Protein AF-X1H0F3-F1 (afdb_monomer_lite)

Structure (mmCIF, N/CA/C/O backbone):
data_AF-X1H0F3-F1
#
_entry.id   AF-X1H0F3-F1
#
loop_
_atom_site.group_PDB
_atom_site.id
_atom_site.type_symbol
_atom_site.label_atom_id
_atom_site.label_alt_id
_atom_site.label_comp_id
_atom_site.label_asym_id
_atom_site.label_entity_id
_atom_site.label_seq_id
_atom_site.pdbx_PDB_ins_code
_atom_site.Cartn_x
_atom_site.Cartn_y
_atom_site.Cartn_z
_atom_site.occupancy
_atom_site.B_iso_or_equiv
_atom_site.auth_seq_id
_atom_site.auth_comp_id
_atom_site.auth_asym_id
_atom_site.auth_atom_id
_atom_site.pdbx_PDB_model_num
ATOM 1 N N . LEU A 1 1 ? -9.521 -2.388 -6.056 1.00 56.41 1 LEU A N 1
ATOM 2 C CA . LEU A 1 1 ? -8.986 -2.051 -4.721 1.00 56.41 1 LEU A CA 1
ATOM 3 C C . LEU A 1 1 ? -9.145 -3.288 -3.865 1.00 56.41 1 LEU A C 1
ATOM 5 O O . LEU A 1 1 ? -10.272 -3.739 -3.695 1.00 56.41 1 LEU A O 1
ATOM 9 N N . GLY A 1 2 ? -8.019 -3.885 -3.472 1.00 66.94 2 GLY A N 1
ATOM 10 C CA . GLY A 1 2 ? -8.015 -5.018 -2.556 1.00 66.94 2 GLY A CA 1
ATOM 11 C C . GLY A 1 2 ? -8.641 -4.586 -1.235 1.00 66.94 2 GLY A C 1
ATOM 12 O O . GLY A 1 2 ? -8.583 -3.420 -0.855 1.00 66.94 2 GLY A O 1
ATOM 13 N N . GLN A 1 3 ? -9.361 -5.508 -0.628 1.00 84.50 3 GLN A N 1
ATOM 14 C CA . GLN A 1 3 ? -10.236 -5.348 0.525 1.00 84.50 3 GLN A CA 1
ATOM 15 C C . GLN A 1 3 ? -9.825 -4.270 1.556 1.00 84.50 3 GLN A C 1
ATOM 17 O O . GLN A 1 3 ? -8.679 -4.217 2.003 1.00 84.50 3 GLN A O 1
ATOM 22 N N . VAL A 1 4 ? -10.803 -3.476 2.008 1.00 91.44 4 VAL A N 1
ATOM 23 C CA . VAL A 1 4 ? -10.669 -2.595 3.180 1.00 91.44 4 VAL A CA 1
ATOM 24 C C . VAL A 1 4 ? -11.433 -3.220 4.344 1.00 91.44 4 VAL A C 1
ATOM 26 O O . VAL A 1 4 ? -12.614 -3.538 4.199 1.00 91.44 4 VAL A O 1
ATOM 29 N N . LYS A 1 5 ? -10.775 -3.420 5.489 1.00 92.31 5 LYS A N 1
ATOM 30 C CA . LYS A 1 5 ? -11.408 -3.939 6.712 1.00 92.31 5 LYS A CA 1
ATOM 31 C C . LYS A 1 5 ? -11.341 -2.897 7.814 1.00 92.31 5 LYS A C 1
ATOM 33 O O . LYS A 1 5 ? -10.251 -2.438 8.142 1.00 92.31 5 LYS A O 1
ATOM 38 N N . ARG A 1 6 ? -12.481 -2.560 8.413 1.00 92.12 6 ARG A N 1
ATOM 39 C CA . ARG A 1 6 ? -12.492 -1.816 9.676 1.00 92.12 6 ARG A CA 1
ATOM 40 C C . ARG A 1 6 ? -11.999 -2.741 10.787 1.00 92.12 6 ARG A C 1
ATOM 42 O O . ARG A 1 6 ? -12.428 -3.894 10.842 1.00 92.12 6 ARG A O 1
ATOM 49 N N . ILE A 1 7 ? -11.095 -2.251 11.627 1.00 92.69 7 ILE A N 1
ATOM 50 C CA . ILE A 1 7 ? -10.588 -2.982 12.789 1.00 92.69 7 ILE A CA 1
ATOM 51 C C . ILE A 1 7 ? -10.879 -2.182 14.053 1.00 92.69 7 ILE A C 1
ATOM 53 O O . ILE A 1 7 ? -10.678 -0.970 14.082 1.00 92.69 7 ILE A O 1
ATOM 57 N N . GLU A 1 8 ? -11.345 -2.879 15.083 1.00 90.81 8 GLU A N 1
ATOM 58 C CA . GLU A 1 8 ? -11.482 -2.326 16.427 1.00 90.81 8 GLU A CA 1
ATOM 59 C C . GLU A 1 8 ? -10.208 -2.665 17.200 1.00 90.81 8 GLU A C 1
ATOM 61 O O . GLU A 1 8 ? -9.766 -3.818 17.196 1.00 90.81 8 GLU A O 1
ATOM 66 N N . LEU A 1 9 ? -9.594 -1.671 17.837 1.00 88.88 9 LEU A N 1
ATOM 67 C CA . LEU A 1 9 ? -8.439 -1.876 18.705 1.00 88.88 9 LEU A CA 1
ATOM 68 C C . LEU A 1 9 ? -8.827 -1.433 20.108 1.00 88.88 9 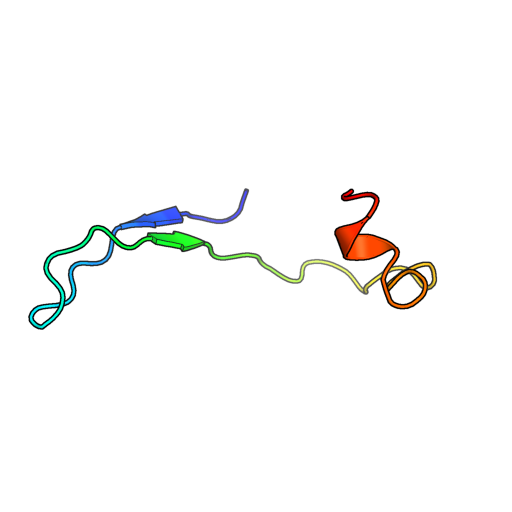LEU A C 1
ATOM 70 O O . LEU A 1 9 ? -9.005 -0.250 20.350 1.00 88.88 9 LEU A O 1
ATOM 74 N N . GLU A 1 10 ? -8.926 -2.382 21.036 1.00 83.25 10 GLU A N 1
ATOM 75 C CA . GLU A 1 10 ? -9.479 -2.169 22.385 1.00 83.25 10 GLU A CA 1
ATOM 76 C C . GLU A 1 10 ? -8.810 -1.026 23.173 1.00 83.25 10 GLU A C 1
ATOM 78 O O . GLU A 1 10 ? -9.426 -0.426 24.047 1.00 83.25 10 GLU A O 1
ATOM 83 N N . GLN A 1 11 ? -7.552 -0.707 22.861 1.00 87.44 11 GLN A N 1
ATOM 84 C CA . GLN A 1 11 ? -6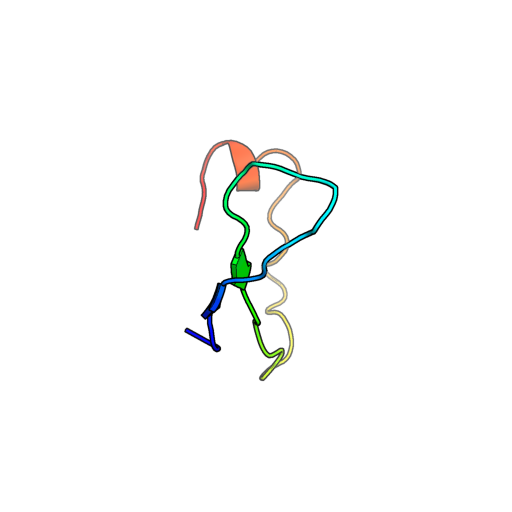.761 0.335 23.529 1.00 87.44 11 GLN A CA 1
ATOM 85 C C . GLN A 1 11 ? -6.777 1.686 22.796 1.00 87.44 11 GLN A C 1
ATOM 87 O O . GLN A 1 11 ? -6.137 2.636 23.244 1.00 87.44 11 GLN A O 1
ATOM 92 N N . LEU A 1 12 ? -7.447 1.776 21.646 1.00 84.00 12 LEU A N 1
ATOM 93 C CA . LEU A 1 12 ? -7.461 2.952 20.784 1.00 84.00 12 LEU A CA 1
ATOM 94 C C . LEU A 1 12 ? -8.911 3.306 20.454 1.00 84.00 12 LEU A C 1
ATOM 96 O O . LEU A 1 12 ? -9.623 2.534 19.827 1.00 84.00 12 LEU A O 1
ATOM 100 N N . SER A 1 13 ? -9.336 4.498 20.863 1.00 83.88 13 SER A N 1
ATOM 101 C CA . SER A 1 13 ? -10.706 4.989 20.663 1.00 83.88 13 SER A CA 1
ATOM 102 C C . SER A 1 13 ? -11.032 5.376 19.219 1.00 83.88 13 SER A C 1
ATOM 104 O O . SER A 1 13 ? -12.191 5.636 18.908 1.00 83.88 13 SER A O 1
ATOM 106 N N . ASP A 1 14 ? -10.020 5.468 18.359 1.00 89.75 14 ASP A N 1
ATOM 107 C CA . ASP A 1 14 ? -10.159 6.006 17.009 1.00 89.75 14 ASP A CA 1
ATOM 108 C C . ASP A 1 14 ? -10.431 4.902 15.987 1.00 89.75 14 ASP A C 1
ATOM 110 O O . ASP A 1 14 ? -9.884 3.799 16.072 1.00 89.75 14 ASP A O 1
ATOM 114 N N . GLU A 1 15 ? -11.204 5.230 14.952 1.00 91.38 15 GLU A N 1
ATOM 115 C CA . GLU A 1 15 ? -11.474 4.299 13.860 1.00 91.38 15 GLU A CA 1
ATOM 116 C C . GLU A 1 15 ? -10.206 3.978 13.064 1.00 91.38 15 GLU A C 1
ATOM 118 O O . GLU A 1 15 ? -9.467 4.868 12.628 1.00 91.38 15 GLU A O 1
ATOM 123 N N . ARG A 1 16 ? -9.973 2.686 12.807 1.00 92.06 16 ARG A N 1
ATOM 124 C CA . ARG A 1 16 ? -8.849 2.230 11.987 1.00 92.06 16 ARG A CA 1
ATOM 125 C C . ARG A 1 16 ? -9.283 1.276 10.894 1.00 92.06 16 ARG A C 1
ATOM 127 O O . ARG A 1 16 ? -10.194 0.463 11.048 1.00 92.06 16 ARG A O 1
ATOM 134 N N . TYR A 1 17 ? -8.563 1.360 9.782 1.00 93.75 17 TYR A N 1
ATOM 135 C CA . TYR A 1 17 ? -8.844 0.595 8.580 1.00 93.75 17 TYR A CA 1
ATOM 136 C C . TYR A 1 17 ? -7.575 -0.098 8.088 1.00 93.75 17 TYR A C 1
ATOM 138 O O . TYR A 1 17 ? -6.526 0.526 7.935 1.00 93.75 17 TYR A O 1
ATOM 146 N N . LEU A 1 18 ? -7.684 -1.394 7.814 1.00 93.94 18 LEU A N 1
ATOM 147 C CA . LEU A 1 18 ? -6.669 -2.177 7.129 1.00 93.94 18 LEU A CA 1
ATOM 148 C C . LEU A 1 18 ? -6.955 -2.140 5.626 1.00 93.94 18 LEU A C 1
ATOM 150 O O . LEU A 1 18 ? -7.962 -2.688 5.175 1.00 93.94 18 LEU A O 1
ATOM 154 N N . VAL A 1 19 ? -6.066 -1.510 4.858 1.00 94.50 19 VAL A N 1
ATOM 155 C CA . VAL A 1 19 ? -6.120 -1.489 3.390 1.00 94.50 19 VAL A CA 1
ATOM 156 C C . VAL A 1 19 ? -5.184 -2.570 2.858 1.00 94.50 19 VAL A C 1
ATOM 158 O O . VAL A 1 19 ? -3.965 -2.453 2.982 1.00 94.50 19 VAL A O 1
ATOM 161 N N . ILE A 1 20 ? -5.748 -3.637 2.293 1.00 94.31 20 ILE A N 1
ATOM 162 C CA . ILE A 1 20 ? -4.984 -4.784 1.789 1.00 94.31 20 ILE A CA 1
ATOM 163 C C . ILE A 1 20 ? -4.702 -4.572 0.299 1.00 94.31 20 ILE A C 1
ATOM 165 O O . ILE A 1 20 ? -5.624 -4.413 -0.500 1.00 94.31 20 ILE A O 1
ATOM 169 N N . ILE A 1 21 ? -3.424 -4.564 -0.087 1.00 93.81 21 ILE A N 1
ATOM 170 C CA . ILE A 1 21 ? -2.995 -4.377 -1.479 1.00 93.81 21 ILE A CA 1
ATOM 171 C C . ILE A 1 21 ? -2.146 -5.572 -1.903 1.00 93.81 21 ILE A C 1
ATOM 173 O O . ILE A 1 21 ? -1.028 -5.751 -1.422 1.00 93.81 21 ILE A O 1
ATOM 177 N N . ASP A 1 22 ? -2.666 -6.362 -2.839 1.00 94.88 22 ASP A N 1
ATOM 178 C CA . ASP A 1 22 ? -1.964 -7.527 -3.369 1.00 94.88 22 ASP A CA 1
ATOM 179 C C . ASP A 1 22 ? -0.887 -7.127 -4.381 1.00 94.88 22 ASP A C 1
ATOM 181 O O . ASP A 1 22 ? -1.105 -6.315 -5.288 1.00 94.88 22 ASP A O 1
ATOM 185 N N . LYS A 1 23 ? 0.289 -7.752 -4.276 1.00 94.12 23 LYS A N 1
ATOM 186 C CA . LYS A 1 23 ? 1.366 -7.604 -5.258 1.00 94.12 23 LYS A CA 1
ATOM 187 C C . LYS A 1 23 ? 1.157 -8.583 -6.418 1.00 94.12 23 LYS A C 1
ATOM 189 O O . LYS A 1 23 ? 1.770 -9.641 -6.463 1.00 94.12 23 LYS A O 1
ATOM 194 N N . ILE A 1 24 ? 0.295 -8.211 -7.364 1.00 95.50 24 ILE A N 1
ATOM 195 C CA . ILE A 1 24 ? -0.115 -9.081 -8.486 1.00 95.50 24 ILE A CA 1
ATOM 196 C C . ILE A 1 24 ? 0.862 -9.118 -9.676 1.00 95.50 24 ILE A C 1
ATOM 198 O O . ILE A 1 24 ? 0.730 -9.966 -10.551 1.00 95.50 24 ILE A O 1
ATOM 202 N N . TYR A 1 25 ? 1.826 -8.195 -9.742 1.00 96.94 25 TYR A N 1
ATOM 203 C CA . TYR A 1 25 ? 2.797 -8.097 -10.839 1.00 96.94 25 TYR A CA 1
ATOM 204 C C . TYR A 1 25 ? 4.103 -7.444 -10.356 1.00 96.94 25 TYR A C 1
ATOM 206 O O . TYR A 1 25 ? 4.047 -6.669 -9.394 1.00 96.94 25 TYR A O 1
ATOM 214 N N . 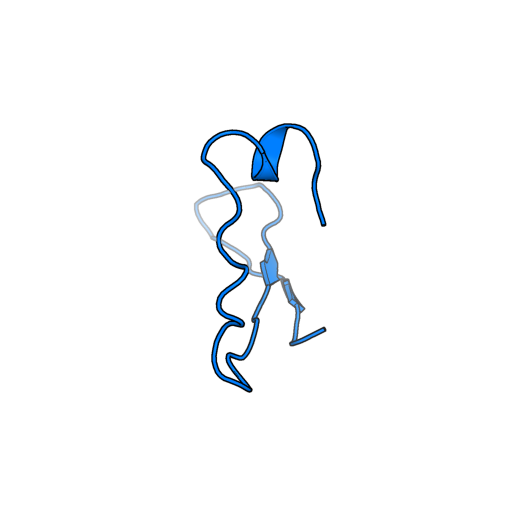PRO A 1 26 ? 5.273 -7.694 -10.984 1.00 98.06 26 PRO A N 1
ATOM 215 C CA . PRO A 1 26 ? 6.502 -6.955 -10.696 1.00 98.06 26 PRO A CA 1
ATOM 216 C C . PRO A 1 26 ? 6.327 -5.433 -10.768 1.00 98.06 26 PRO A C 1
ATOM 218 O O . PRO A 1 26 ? 5.568 -4.906 -11.580 1.00 98.06 26 PRO A O 1
ATOM 221 N N . THR A 1 27 ? 7.046 -4.709 -9.909 1.00 97.12 27 THR A N 1
ATOM 222 C CA . THR A 1 27 ? 7.034 -3.241 -9.932 1.00 97.12 27 THR A CA 1
ATOM 223 C C . THR A 1 27 ? 7.744 -2.754 -11.205 1.00 97.12 27 THR A C 1
ATOM 225 O O . THR A 1 27 ? 8.879 -3.172 -11.424 1.00 97.12 27 THR A O 1
ATOM 228 N N . PRO A 1 28 ? 7.135 -1.879 -12.032 1.00 97.56 28 PRO A N 1
ATOM 229 C CA . PRO A 1 28 ? 7.807 -1.323 -13.206 1.00 97.56 28 PRO A CA 1
ATOM 230 C C . PRO A 1 28 ? 9.094 -0.573 -12.840 1.00 97.56 28 PRO A C 1
ATOM 232 O O . PRO A 1 28 ? 9.108 0.149 -11.845 1.00 97.56 28 PRO A O 1
ATOM 235 N N . GLU A 1 29 ? 10.120 -0.643 -13.692 1.00 97.56 29 GLU A N 1
ATOM 236 C CA . GLU A 1 29 ? 11.442 -0.029 -13.446 1.00 97.56 29 GLU A CA 1
ATOM 237 C C . GLU A 1 29 ? 11.399 1.488 -13.204 1.00 97.56 29 GLU A C 1
ATOM 239 O O . GLU A 1 29 ? 12.253 2.043 -12.520 1.00 97.56 29 GLU A O 1
ATOM 244 N N . LYS A 1 30 ? 10.372 2.178 -13.717 1.00 96.12 30 LYS A N 1
ATOM 245 C CA . LYS A 1 30 ? 10.161 3.618 -13.481 1.00 96.12 30 LYS A CA 1
ATOM 246 C C . LYS A 1 30 ? 9.827 3.973 -12.022 1.00 96.12 30 LYS A C 1
ATOM 248 O O . LYS A 1 30 ? 9.675 5.158 -11.713 1.00 96.12 30 LYS A O 1
ATOM 253 N N . TYR A 1 31 ? 9.645 2.978 -11.152 1.00 97.12 31 TYR A N 1
ATOM 254 C CA . TYR A 1 31 ? 9.342 3.156 -9.738 1.00 97.12 31 TYR A CA 1
ATOM 255 C C . TYR A 1 31 ? 10.415 2.534 -8.825 1.00 97.12 31 TYR A C 1
ATOM 257 O O . TYR A 1 31 ? 10.935 1.467 -9.137 1.00 97.12 31 TYR A O 1
ATOM 265 N N . PRO A 1 32 ? 10.670 3.139 -7.648 1.00 96.31 32 PRO A N 1
ATOM 266 C CA . PRO A 1 32 ? 10.124 4.421 -7.203 1.00 96.31 32 PRO A CA 1
ATOM 267 C C . PRO A 1 32 ? 10.656 5.585 -8.052 1.00 96.31 32 PRO A C 1
ATOM 269 O O . PRO A 1 32 ? 11.734 5.519 -8.636 1.00 96.31 32 PRO A O 1
ATOM 272 N N . ARG A 1 33 ? 9.884 6.675 -8.138 1.00 97.19 33 ARG A N 1
ATOM 273 C CA . ARG A 1 33 ? 10.399 7.922 -8.725 1.00 97.19 33 ARG A CA 1
ATOM 274 C C . ARG A 1 33 ? 11.498 8.495 -7.824 1.00 97.19 33 ARG A C 1
ATOM 276 O O . ARG A 1 33 ? 11.662 8.062 -6.686 1.00 97.19 33 ARG A O 1
ATOM 283 N N . ARG A 1 34 ? 12.223 9.503 -8.322 1.00 97.00 34 ARG A N 1
ATOM 284 C CA . ARG A 1 34 ? 13.287 10.188 -7.565 1.00 97.00 34 ARG A CA 1
ATOM 285 C C . ARG A 1 34 ? 12.814 10.593 -6.155 1.00 97.00 34 ARG A C 1
ATOM 287 O O . AR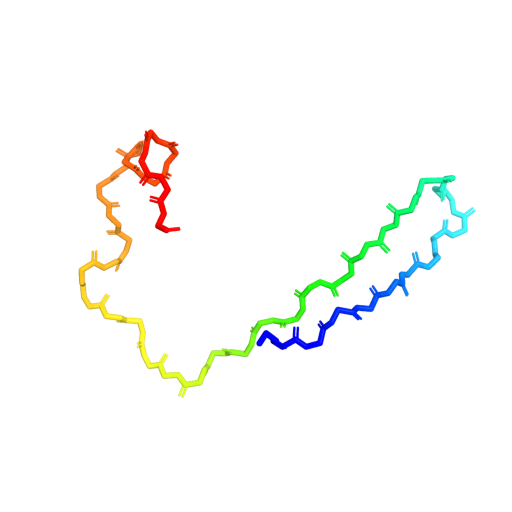G A 1 34 ? 11.663 11.020 -6.029 1.00 97.00 34 ARG A O 1
ATOM 294 N N . PRO A 1 35 ? 13.677 10.525 -5.124 1.00 97.38 35 PRO A N 1
ATOM 295 C CA . PRO A 1 35 ? 13.333 10.951 -3.767 1.00 97.38 35 PRO A CA 1
ATOM 296 C C . PRO A 1 35 ? 12.668 12.336 -3.735 1.00 97.38 35 PRO A C 1
ATOM 298 O O . PRO A 1 35 ? 13.034 13.229 -4.500 1.00 97.38 35 PRO A O 1
ATOM 301 N N . GLY A 1 36 ? 11.639 12.495 -2.901 1.00 97.25 36 GLY A N 1
ATOM 302 C CA . GLY A 1 36 ? 10.826 13.716 -2.802 1.00 97.25 36 GLY A CA 1
ATOM 303 C C . GLY A 1 36 ? 9.794 13.919 -3.924 1.00 97.25 36 GLY A C 1
ATOM 304 O O . GLY A 1 36 ? 8.815 14.635 -3.730 1.00 97.25 36 GLY A O 1
ATOM 305 N N . VAL A 1 37 ? 9.931 13.272 -5.089 1.00 97.50 37 VAL A N 1
ATOM 306 C CA . VAL A 1 37 ? 8.924 13.357 -6.165 1.00 97.50 37 VAL A CA 1
ATOM 307 C C . VAL A 1 37 ? 7.598 12.668 -5.797 1.00 97.50 37 VAL A C 1
ATOM 309 O O . VAL A 1 37 ? 6.561 13.252 -6.108 1.00 97.50 37 VAL A O 1
ATOM 312 N N . PRO A 1 38 ? 7.574 11.486 -5.140 1.00 97.75 38 PRO A N 1
ATOM 313 C CA . PRO A 1 38 ? 6.330 10.861 -4.687 1.00 97.75 38 PRO A CA 1
ATOM 314 C C . PRO A 1 38 ? 5.468 11.750 -3.792 1.00 97.75 38 PRO A C 1
ATOM 316 O O . PRO A 1 38 ? 4.259 11.792 -3.983 1.00 97.75 38 PRO A O 1
ATOM 319 N N . GLU A 1 39 ? 6.099 12.490 -2.882 1.00 97.38 39 GLU A N 1
ATOM 320 C CA . GLU A 1 39 ? 5.432 13.427 -1.977 1.00 97.38 39 GLU A CA 1
ATOM 321 C C . GLU A 1 39 ? 4.968 14.69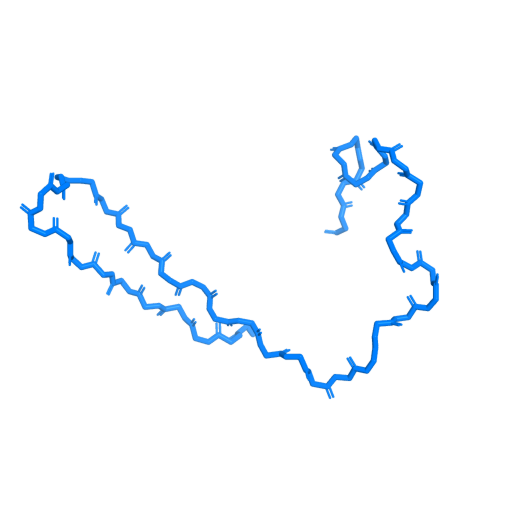0 -2.714 1.00 97.38 39 GLU A C 1
ATOM 323 O O . GLU A 1 39 ? 3.803 15.065 -2.638 1.00 97.38 39 GLU A O 1
ATOM 328 N N . ARG A 1 40 ? 5.855 15.324 -3.499 1.00 97.56 40 ARG A N 1
ATOM 329 C CA . ARG A 1 40 ? 5.537 16.576 -4.214 1.00 97.56 40 ARG A CA 1
ATOM 330 C C . ARG A 1 40 ? 4.519 16.405 -5.340 1.00 97.56 40 ARG A C 1
ATOM 332 O O . ARG A 1 40 ? 3.862 17.372 -5.713 1.00 97.56 40 ARG A O 1
ATOM 339 N N . ARG A 1 41 ? 4.467 15.230 -5.969 1.00 96.81 41 ARG A N 1
ATOM 340 C CA . ARG A 1 41 ? 3.574 14.926 -7.095 1.00 96.81 41 ARG A CA 1
ATOM 341 C C . ARG A 1 41 ? 3.071 13.490 -6.966 1.00 96.81 41 ARG A C 1
ATOM 343 O O . ARG A 1 41 ? 3.688 12.634 -7.593 1.00 96.81 41 ARG A O 1
ATOM 350 N N . PRO A 1 42 ? 2.019 13.194 -6.190 1.00 95.94 42 PRO A N 1
ATOM 351 C CA . PRO A 1 42 ? 1.456 11.844 -6.070 1.00 95.94 42 PRO A CA 1
ATOM 352 C C . PRO A 1 42 ? 1.047 11.229 -7.425 1.00 95.94 42 PRO A C 1
ATOM 354 O O . PRO A 1 42 ? 0.997 11.935 -8.434 1.00 95.94 42 PRO A O 1
ATOM 357 N N . ILE A 1 43 ? 0.854 9.906 -7.463 1.00 92.50 43 ILE A N 1
ATOM 358 C CA . ILE A 1 43 ? 0.420 9.153 -8.662 1.00 92.50 43 ILE A CA 1
ATOM 359 C C . ILE A 1 43 ? -1.102 9.082 -8.681 1.00 92.50 43 ILE A C 1
ATOM 361 O O . ILE A 1 43 ? -1.662 8.892 -7.579 1.00 92.50 43 ILE A O 1
#

Foldseek 3Di:
DPDKDWDDDPVDPDTDIDDDDDPPDDDDPCPPPDPPCCVVPPD

InterPro domains:
  IPR029063 S-ad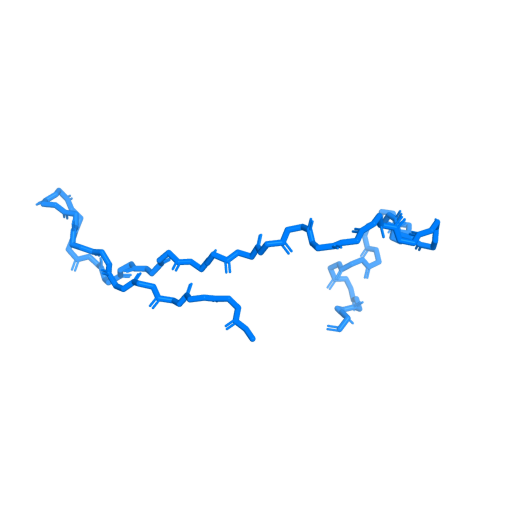enosyl-L-methionine-dependent methyltransferase superfamily [G3DSA:3.40.50.150] (1-43)

Organism: NCBI:txid412755

Sequence (43 aa):
LGQVKRIELEQLSDERYLVIIDKIYPTPEKYPRRPGVPERRPI

Secondary structure (DSSP, 8-state):
---EEEEEETTEEEEEEEE-----SPPPTT-SPSTTHHHHS--

pLDDT: mean 92.18, std 7.96, range [56.41, 98.06]

Radius of gyration: 15.53 Å; chains: 1; bounding box: 26×26×37 Å